Protein AF-A0A2E2VSB9-F1 (afdb_monomer_lite)

Secondary structure (DSSP, 8-state):
--EEEEEEEEESSSS-TT--EEEEEEEEEETTTHHHHHHHHHHHHHHTT--S---GGG--GGGHHHHHHHHHHHHH-TT-EEEEEEEEGGG--HHHHSTT-HHHHHHHHHHHHHHTT--TT-EEEEE------S-TTTT--

pLDDT: mean 89.34, std 11.16, range [47.53, 98.06]

Sequence (141 aa):
MTIYNVYCDESRHTSDPSQPYIVIGALQCPREEKHRIVGRLHGLMTKYGIKTEFGWKKLSPNKADFYRSLIQLFSEENSLSFRCIVVDRRQLDHQQWNDGDKELGFYKLYYQLLVHWLQPGDTYHVYLDWQQNACSTRFEE

Foldseek 3Di:
DFEKEKEKDKDPLPDDPVDQKIKIKIKMFGPVCVVVLVVVLVVLCVVLVNPDDDDPVNDDPSCVVSVVVVVVSQVPPPRMDMDMDMDGNVPDDCVVPPVVDPVSVVVVRVCVRPVVPDDPPYHYRYHYDDDDDPDPCPPPD

Radius of gyration: 17.97 Å; chains: 1; bounding box: 36×37×47 Å

Structure (mmCIF, N/CA/C/O backbone):
data_AF-A0A2E2VSB9-F1
#
_entry.id   AF-A0A2E2VSB9-F1
#
loop_
_atom_site.group_PDB
_atom_site.id
_atom_site.type_symbol
_atom_site.label_atom_id
_atom_site.label_alt_id
_atom_site.label_comp_id
_atom_site.label_asym_id
_atom_site.label_entity_id
_atom_site.label_seq_id
_atom_site.pdbx_PDB_ins_code
_atom_site.Cartn_x
_atom_site.Cartn_y
_atom_site.Cartn_z
_atom_site.occupancy
_atom_site.B_iso_or_equiv
_atom_site.auth_seq_id
_atom_site.auth_comp_id
_atom_site.auth_asym_id
_atom_site.auth_atom_id
_atom_site.pdbx_PDB_model_num
ATOM 1 N N . MET A 1 1 ? -10.318 -20.159 -3.118 1.00 86.25 1 MET A N 1
ATOM 2 C CA . MET A 1 1 ? -10.372 -18.967 -3.977 1.00 86.25 1 MET A CA 1
ATOM 3 C C . MET A 1 1 ? -10.817 -17.821 -3.106 1.00 86.25 1 MET A C 1
ATOM 5 O O . MET A 1 1 ? -11.970 -17.793 -2.689 1.00 86.25 1 MET A O 1
ATOM 9 N N . THR A 1 2 ? -9.888 -16.938 -2.785 1.00 94.31 2 THR A N 1
ATOM 10 C CA . THR A 1 2 ? -10.153 -15.741 -1.995 1.00 94.31 2 THR A CA 1
ATOM 11 C C . THR A 1 2 ? -10.171 -14.541 -2.933 1.00 94.31 2 THR A C 1
ATOM 13 O O . THR A 1 2 ? -9.427 -14.485 -3.914 1.00 94.31 2 THR A O 1
ATOM 16 N N . ILE A 1 3 ? -11.047 -13.578 -2.657 1.00 97.94 3 ILE A N 1
ATOM 17 C CA . ILE A 1 3 ? -11.064 -12.302 -3.373 1.00 97.94 3 ILE A CA 1
ATOM 18 C C . ILE A 1 3 ? -10.386 -11.275 -2.479 1.00 97.94 3 ILE A C 1
ATOM 20 O O . ILE A 1 3 ? -10.798 -11.099 -1.334 1.00 97.94 3 ILE A O 1
ATOM 24 N N . TYR A 1 4 ? -9.381 -10.580 -2.993 1.00 97.94 4 TYR A N 1
ATOM 25 C CA . TYR A 1 4 ? -8.640 -9.551 -2.276 1.00 97.94 4 TYR A CA 1
ATOM 26 C C . TYR A 1 4 ? -8.907 -8.170 -2.863 1.00 97.94 4 TYR A C 1
ATOM 28 O O . TYR A 1 4 ? -8.999 -8.008 -4.078 1.00 97.94 4 TYR A O 1
ATOM 36 N N . ASN A 1 5 ? -8.976 -7.163 -1.996 1.00 98.00 5 ASN A N 1
ATOM 37 C CA . ASN A 1 5 ? -8.799 -5.772 -2.397 1.00 98.00 5 ASN A CA 1
ATOM 38 C C . ASN A 1 5 ? -7.338 -5.392 -2.160 1.00 98.00 5 ASN A C 1
ATOM 40 O O . ASN A 1 5 ? -6.812 -5.677 -1.083 1.00 98.00 5 ASN A O 1
ATOM 44 N N . VAL A 1 6 ? -6.716 -4.729 -3.130 1.00 97.19 6 VAL A N 1
ATOM 45 C CA . VAL A 1 6 ? -5.352 -4.199 -3.044 1.00 97.19 6 VAL A CA 1
ATOM 46 C C . VAL A 1 6 ? -5.415 -2.707 -3.339 1.00 97.19 6 VAL A C 1
ATOM 48 O O . VAL A 1 6 ? -5.790 -2.320 -4.439 1.00 97.19 6 VAL A O 1
ATOM 51 N N . TYR A 1 7 ? -5.091 -1.875 -2.358 1.00 96.25 7 TYR A N 1
ATOM 52 C CA . TYR A 1 7 ? -5.093 -0.418 -2.474 1.00 96.25 7 TYR A CA 1
ATOM 53 C C . TYR A 1 7 ? -3.656 0.067 -2.576 1.00 96.25 7 TYR A C 1
ATOM 55 O O . TYR A 1 7 ? -2.876 -0.188 -1.659 1.00 96.25 7 TYR A O 1
ATOM 63 N N . CYS A 1 8 ? -3.311 0.741 -3.665 1.00 94.94 8 CYS A N 1
ATOM 64 C CA . CYS A 1 8 ? -1.961 1.210 -3.935 1.00 94.94 8 CYS A CA 1
ATOM 65 C C . CYS A 1 8 ? -1.886 2.736 -3.893 1.00 94.94 8 CYS A C 1
ATOM 67 O O . CYS A 1 8 ? -2.848 3.416 -4.243 1.00 94.94 8 CYS A O 1
ATOM 69 N N . ASP A 1 9 ? -0.739 3.250 -3.466 1.00 92.75 9 ASP A N 1
ATOM 70 C CA . ASP A 1 9 ? -0.437 4.681 -3.420 1.00 92.75 9 ASP A CA 1
ATOM 71 C C . ASP A 1 9 ? 1.085 4.872 -3.530 1.00 92.75 9 ASP A C 1
ATOM 73 O O . ASP A 1 9 ? 1.870 3.994 -3.139 1.00 92.75 9 ASP A O 1
ATOM 77 N N . GLU A 1 10 ? 1.530 6.013 -4.050 1.00 90.50 10 GLU A N 1
ATOM 78 C CA . GLU A 1 10 ? 2.945 6.315 -4.228 1.00 90.50 10 GLU A CA 1
ATOM 79 C C . GLU A 1 10 ? 3.342 7.660 -3.638 1.00 90.50 10 GLU A C 1
ATOM 81 O O . GLU A 1 10 ? 2.753 8.715 -3.859 1.00 90.50 10 GLU A O 1
ATOM 86 N N . SER A 1 11 ? 4.479 7.650 -2.956 1.00 86.69 11 SER A N 1
ATOM 87 C CA . SER A 1 11 ? 5.110 8.863 -2.472 1.00 86.69 11 SER A CA 1
ATOM 88 C C . SER A 1 11 ? 6.230 9.296 -3.409 1.00 86.69 11 SER A C 1
ATOM 90 O O . SER A 1 11 ? 7.115 8.510 -3.754 1.00 86.69 11 SER A O 1
ATOM 92 N N . ARG A 1 12 ? 6.236 10.594 -3.742 1.00 75.88 12 ARG A N 1
ATOM 93 C CA . ARG A 1 12 ? 7.346 11.298 -4.421 1.00 75.88 12 ARG A CA 1
ATOM 94 C C . ARG A 1 12 ? 7.662 10.791 -5.834 1.00 75.88 12 ARG A C 1
ATOM 96 O O . ARG A 1 12 ? 8.758 11.030 -6.343 1.00 75.88 12 ARG A O 1
ATOM 103 N N . HIS A 1 13 ? 6.705 10.149 -6.503 1.00 65.19 13 HIS A N 1
ATOM 104 C CA . HIS A 1 13 ? 6.903 9.663 -7.868 1.00 65.19 13 HIS A CA 1
ATOM 105 C C . HIS A 1 13 ? 6.998 10.818 -8.892 1.00 65.19 13 HIS A C 1
ATOM 107 O O . HIS A 1 13 ? 7.821 10.746 -9.804 1.00 65.19 13 HIS A O 1
ATOM 113 N N . THR A 1 14 ? 6.276 11.928 -8.679 1.00 60.19 14 THR A N 1
ATOM 114 C CA . THR A 1 14 ? 6.214 13.103 -9.582 1.00 60.19 14 THR A CA 1
ATOM 115 C C . THR A 1 14 ? 6.994 14.337 -9.123 1.00 60.19 14 THR A C 1
ATOM 117 O O . THR A 1 14 ? 7.193 15.259 -9.912 1.00 60.19 14 THR A O 1
ATOM 120 N N . SER A 1 15 ? 7.450 14.387 -7.871 1.00 57.72 15 SER A N 1
ATOM 121 C CA . SER A 1 15 ? 7.813 15.660 -7.236 1.00 57.72 15 SER A CA 1
ATOM 122 C C . SER A 1 15 ? 9.293 15.723 -6.878 1.00 57.72 15 SER A C 1
ATOM 124 O O . SER A 1 15 ? 9.785 14.892 -6.119 1.00 57.72 15 SER A O 1
ATOM 126 N N . ASP A 1 16 ? 9.954 16.754 -7.402 1.00 66.94 16 ASP A N 1
ATOM 127 C CA . ASP A 1 16 ? 11.303 17.214 -7.061 1.00 66.94 16 ASP A CA 1
ATOM 128 C C . ASP A 1 16 ? 12.462 16.231 -7.379 1.00 66.94 16 ASP A C 1
ATOM 130 O O . ASP A 1 16 ? 12.670 15.241 -6.670 1.00 66.94 16 ASP A O 1
ATOM 134 N N . PRO A 1 17 ? 13.282 16.520 -8.413 1.00 67.69 17 PRO A N 1
ATOM 135 C CA . PRO A 1 17 ? 14.501 15.767 -8.719 1.00 67.69 17 PRO A CA 1
ATOM 136 C C . PRO A 1 17 ? 15.520 15.713 -7.570 1.00 67.69 17 PRO A C 1
ATOM 138 O O . PRO A 1 17 ? 16.367 14.821 -7.562 1.00 67.69 17 PRO A O 1
ATOM 141 N N . SER A 1 18 ? 15.448 16.632 -6.599 1.00 75.50 18 SER A N 1
ATOM 142 C CA . SER A 1 18 ? 16.319 16.638 -5.418 1.00 75.50 18 SER A CA 1
ATOM 143 C C . SER A 1 18 ? 16.030 15.486 -4.449 1.00 75.50 18 SER A C 1
ATOM 145 O O . SER A 1 18 ? 16.878 15.151 -3.622 1.00 75.50 18 SER A O 1
ATOM 147 N N . GLN A 1 19 ? 14.854 14.855 -4.551 1.00 82.00 19 GLN A N 1
ATOM 148 C CA . GLN A 1 19 ? 14.443 13.732 -3.712 1.00 82.00 19 GLN A CA 1
ATOM 149 C C . GLN A 1 19 ? 14.751 12.407 -4.425 1.00 82.00 19 GLN A C 1
ATOM 151 O O . GLN A 1 19 ? 14.058 12.059 -5.386 1.00 82.00 19 GLN A O 1
ATOM 156 N N . PRO A 1 20 ? 15.758 11.632 -3.977 1.00 87.50 20 PRO A N 1
ATOM 157 C CA . PRO A 1 20 ? 16.243 10.472 -4.721 1.00 87.50 20 PRO A CA 1
ATOM 158 C C . PRO A 1 20 ? 15.439 9.191 -4.478 1.00 87.50 20 PRO A C 1
ATOM 160 O O . PRO A 1 20 ? 15.685 8.205 -5.162 1.00 87.50 20 PRO A O 1
ATOM 163 N N . TYR A 1 21 ? 14.495 9.175 -3.533 1.00 91.12 21 TYR A N 1
ATOM 164 C CA . TYR A 1 21 ? 13.742 7.968 -3.188 1.00 91.12 21 TYR A CA 1
ATOM 165 C C . TYR A 1 21 ? 12.262 8.093 -3.540 1.00 91.12 21 TYR A C 1
ATOM 167 O O . TYR A 1 21 ? 11.592 9.036 -3.112 1.00 91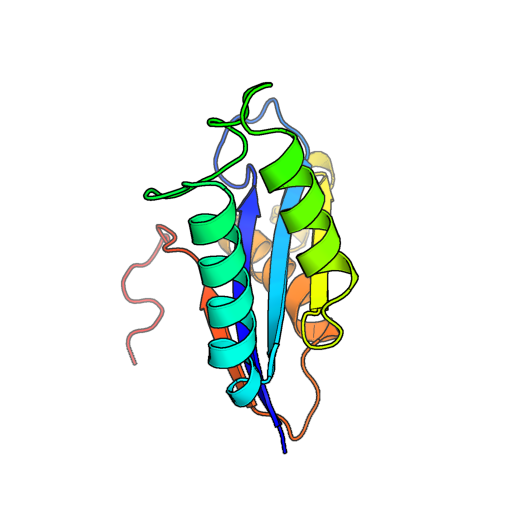.12 21 TYR A O 1
ATOM 175 N N . ILE A 1 22 ? 11.767 7.102 -4.278 1.00 90.62 22 ILE A N 1
ATOM 176 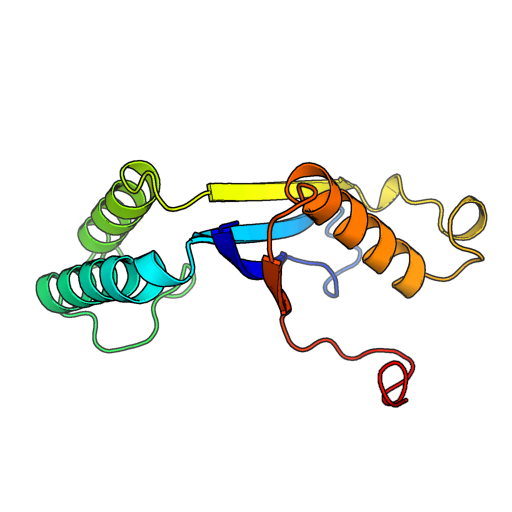C CA . ILE A 1 22 ? 10.349 6.866 -4.554 1.00 90.62 22 ILE A CA 1
ATOM 177 C C . ILE A 1 22 ? 9.889 5.722 -3.653 1.00 90.62 22 ILE A C 1
ATOM 179 O O . ILE A 1 22 ? 10.621 4.750 -3.462 1.00 90.62 22 ILE A O 1
ATOM 183 N N . VAL A 1 23 ? 8.678 5.825 -3.112 1.00 93.06 23 VAL A N 1
ATOM 184 C CA . VAL A 1 23 ? 8.040 4.723 -2.385 1.00 93.06 23 VAL A CA 1
ATOM 185 C C . VAL A 1 23 ? 6.746 4.370 -3.092 1.00 93.06 23 VAL A C 1
ATOM 187 O O . VAL A 1 23 ? 5.917 5.252 -3.285 1.00 93.06 23 VAL A O 1
ATOM 190 N N . ILE A 1 24 ? 6.571 3.101 -3.450 1.00 94.12 24 ILE A N 1
ATOM 191 C CA . ILE A 1 24 ? 5.299 2.573 -3.960 1.00 94.12 24 ILE A CA 1
ATOM 192 C C . ILE A 1 24 ? 4.807 1.575 -2.922 1.00 94.12 24 ILE A C 1
ATOM 194 O O . ILE A 1 24 ? 5.516 0.617 -2.595 1.00 94.12 24 ILE A O 1
ATOM 198 N N . GLY A 1 25 ? 3.644 1.849 -2.344 1.00 95.50 25 GLY A N 1
ATOM 199 C CA . GLY A 1 25 ? 3.048 1.058 -1.279 1.00 95.50 25 GLY A CA 1
ATOM 200 C C . GLY A 1 25 ? 1.735 0.436 -1.718 1.00 95.50 25 GLY A C 1
ATOM 201 O O . GLY A 1 25 ? 1.017 0.992 -2.541 1.00 95.50 25 GLY A O 1
ATOM 202 N N . ALA A 1 26 ? 1.415 -0.713 -1.137 1.00 96.50 26 ALA A N 1
ATOM 203 C CA . ALA A 1 26 ? 0.116 -1.335 -1.271 1.00 96.50 26 ALA A CA 1
ATOM 204 C C . ALA A 1 26 ? -0.365 -1.885 0.074 1.00 96.50 26 ALA A C 1
ATOM 206 O O . ALA A 1 26 ? 0.423 -2.317 0.922 1.00 96.50 26 ALA A O 1
ATOM 207 N N . LEU A 1 27 ? -1.682 -1.866 0.252 1.00 96.81 27 LEU A N 1
ATOM 208 C CA . LEU A 1 27 ? -2.405 -2.442 1.375 1.00 96.81 27 LEU A CA 1
ATOM 209 C C . LEU A 1 27 ? -3.406 -3.465 0.840 1.00 96.81 27 LEU A C 1
ATOM 211 O O . LEU A 1 27 ? -4.253 -3.128 0.017 1.00 96.81 27 LEU A O 1
ATOM 215 N N . GLN A 1 28 ? -3.334 -4.700 1.320 1.00 96.88 28 GLN A N 1
ATOM 216 C CA . GLN A 1 28 ? -4.206 -5.791 0.905 1.00 96.88 28 GLN A CA 1
ATOM 217 C C . GLN A 1 28 ? -5.079 -6.271 2.065 1.00 96.88 28 GLN A C 1
ATOM 219 O O . GLN A 1 28 ? -4.610 -6.380 3.198 1.00 96.88 28 GLN A O 1
ATOM 224 N N . CYS A 1 29 ? -6.334 -6.612 1.769 1.00 97.69 29 CYS A N 1
ATOM 225 C CA . CYS A 1 29 ? -7.191 -7.398 2.659 1.00 97.69 29 CYS A CA 1
ATOM 226 C C . CYS A 1 29 ? -8.140 -8.316 1.879 1.00 97.69 29 CYS A C 1
ATOM 228 O O . CYS A 1 29 ? -8.485 -8.001 0.731 1.00 97.69 29 CYS A O 1
ATOM 230 N N . PRO A 1 30 ? -8.605 -9.432 2.475 1.00 97.81 30 PRO A N 1
ATOM 231 C CA . PRO A 1 30 ? -9.743 -10.165 1.939 1.00 97.81 30 PRO A CA 1
ATOM 232 C C . PRO A 1 30 ? -10.937 -9.224 1.755 1.00 97.81 30 PRO A C 1
ATOM 234 O O . PRO A 1 30 ? -11.234 -8.374 2.598 1.00 97.81 30 PRO A O 1
ATOM 237 N N . ARG A 1 31 ? -11.633 -9.359 0.630 1.00 97.62 31 ARG A N 1
ATOM 238 C CA . ARG A 1 31 ? -12.707 -8.448 0.229 1.00 97.62 31 ARG A CA 1
ATOM 239 C C . ARG A 1 31 ? -13.868 -8.449 1.221 1.00 97.62 31 ARG A C 1
ATOM 241 O O . ARG A 1 31 ? -14.454 -7.394 1.453 1.00 97.62 31 ARG A O 1
ATOM 248 N N . GLU A 1 32 ? -14.158 -9.600 1.816 1.00 97.69 32 GLU A N 1
ATOM 249 C CA . GLU A 1 32 ? -15.173 -9.770 2.862 1.00 97.69 32 GLU A CA 1
ATOM 250 C C . GLU A 1 32 ? -14.808 -9.050 4.173 1.00 97.69 32 GLU A C 1
ATOM 252 O O . GLU A 1 32 ? -15.668 -8.438 4.806 1.00 97.69 32 GLU A O 1
ATOM 257 N N . GLU A 1 33 ? -13.519 -8.992 4.516 1.00 98.06 33 GLU A N 1
ATOM 258 C CA . GLU A 1 33 ? -13.027 -8.372 5.751 1.00 98.06 33 GLU A CA 1
ATOM 259 C C . GLU A 1 33 ? -13.035 -6.838 5.699 1.00 98.06 33 GLU A C 1
ATOM 261 O O . GLU A 1 33 ? -13.031 -6.173 6.740 1.00 98.06 33 GLU A O 1
ATOM 266 N N . LYS A 1 34 ? -13.105 -6.247 4.497 1.00 97.31 34 LYS A N 1
ATOM 267 C CA . LYS A 1 34 ? -13.091 -4.788 4.290 1.00 97.31 34 LYS A CA 1
ATOM 268 C C . LYS A 1 34 ? -14.080 -4.068 5.207 1.00 97.31 34 LYS A C 1
ATOM 270 O O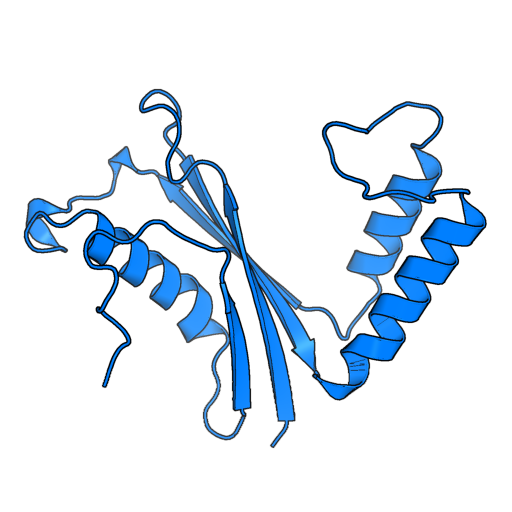 . LYS A 1 34 ? -13.712 -3.098 5.866 1.00 97.31 34 LYS A O 1
ATOM 275 N N . HIS A 1 35 ? -15.336 -4.516 5.240 1.00 97.69 35 HIS A N 1
ATOM 276 C CA . HIS A 1 35 ? -16.380 -3.838 6.009 1.00 97.69 35 HIS A CA 1
ATOM 277 C C . HIS A 1 35 ? -16.113 -3.896 7.516 1.00 97.69 35 HIS A C 1
ATOM 279 O O . HIS A 1 35 ? -16.312 -2.892 8.201 1.00 97.69 35 HIS A O 1
ATOM 285 N N . ARG A 1 36 ? -15.595 -5.023 8.025 1.00 98.00 36 ARG A N 1
ATOM 286 C CA . ARG A 1 36 ? -15.217 -5.169 9.437 1.00 98.00 36 ARG A CA 1
ATOM 287 C C . ARG A 1 36 ? -14.066 -4.232 9.796 1.00 98.00 36 ARG A C 1
ATOM 289 O O . ARG A 1 36 ? -14.159 -3.505 10.783 1.00 98.00 36 ARG A O 1
ATOM 296 N N . ILE A 1 37 ? -13.012 -4.211 8.982 1.00 97.62 37 ILE A N 1
ATOM 297 C CA . ILE A 1 37 ? -11.822 -3.377 9.204 1.00 97.62 37 ILE A CA 1
ATOM 298 C C . ILE A 1 37 ? -12.197 -1.889 9.189 1.00 97.62 37 ILE A C 1
ATOM 300 O O . ILE A 1 37 ? -11.873 -1.154 10.123 1.00 97.62 37 ILE A O 1
ATOM 304 N N . VAL A 1 38 ? -12.943 -1.449 8.169 1.00 96.31 38 VAL A N 1
ATOM 305 C CA . VAL A 1 38 ? -13.420 -0.060 8.061 1.00 96.31 38 VAL A CA 1
ATOM 306 C C . VAL A 1 38 ? -14.353 0.292 9.223 1.00 96.31 38 VAL A C 1
ATOM 308 O O . VAL A 1 38 ? -14.257 1.385 9.773 1.00 96.31 38 VAL A O 1
ATOM 311 N N . GLY A 1 39 ? -15.201 -0.641 9.664 1.00 97.25 39 GLY A N 1
ATOM 312 C CA . GLY A 1 39 ? -16.030 -0.471 10.857 1.00 97.25 39 GLY A CA 1
ATOM 313 C C . GLY A 1 39 ? -15.208 -0.235 12.127 1.00 97.25 39 GLY A C 1
ATOM 314 O O . GLY A 1 39 ? -15.504 0.692 12.882 1.00 97.25 39 GLY A O 1
ATOM 315 N N . ARG A 1 40 ? -14.130 -1.006 12.343 1.00 97.25 40 ARG A N 1
ATOM 316 C CA . ARG A 1 40 ? -13.196 -0.791 13.467 1.00 97.25 40 ARG A CA 1
ATOM 317 C C . ARG A 1 40 ? -12.520 0.578 13.383 1.00 97.25 40 ARG A C 1
ATOM 319 O O . ARG A 1 40 ? -12.438 1.272 14.396 1.00 97.25 40 ARG A O 1
ATOM 326 N N . LEU A 1 41 ? -12.081 0.982 12.190 1.00 96.62 41 LEU A N 1
ATOM 327 C CA . LEU A 1 41 ? -11.489 2.300 11.956 1.00 96.62 41 LEU A CA 1
ATOM 328 C C . LEU A 1 41 ? -12.484 3.430 12.259 1.00 96.62 41 LEU A C 1
ATOM 330 O O . LEU A 1 41 ? -12.137 4.375 12.962 1.00 96.62 41 LEU A O 1
ATOM 334 N N . HIS A 1 42 ? -13.728 3.327 11.791 1.00 96.25 42 HIS A N 1
ATOM 335 C CA . HIS A 1 42 ? -14.763 4.317 12.089 1.00 96.25 42 HIS A CA 1
ATOM 336 C C . HIS A 1 42 ? -15.094 4.369 13.582 1.00 96.25 42 HIS A C 1
ATOM 338 O O . HIS A 1 42 ? -15.186 5.459 14.137 1.00 96.25 42 HIS A O 1
ATOM 344 N N . GLY A 1 43 ? -15.191 3.221 14.260 1.00 97.25 43 GLY A N 1
ATOM 345 C CA . GLY A 1 43 ? -15.369 3.178 15.713 1.00 97.25 43 GLY A CA 1
ATOM 346 C C . GLY A 1 43 ? -14.227 3.877 16.455 1.00 97.25 43 GLY A C 1
ATOM 347 O O . GLY A 1 43 ? -14.464 4.637 17.396 1.00 97.25 43 GLY A O 1
ATOM 348 N N . LEU A 1 44 ? -12.991 3.695 15.981 1.00 96.75 44 LEU A N 1
ATOM 349 C CA . LEU A 1 44 ? -11.828 4.407 16.496 1.00 96.75 44 LEU A CA 1
ATOM 350 C C . LEU A 1 44 ? -11.936 5.920 16.251 1.00 96.75 44 LEU A C 1
ATOM 352 O O . LEU A 1 44 ? -11.744 6.708 17.174 1.00 96.75 44 LEU A O 1
ATOM 356 N N . MET A 1 45 ? -12.291 6.338 15.037 1.00 96.00 45 MET A N 1
ATOM 357 C CA . MET A 1 45 ? -12.511 7.749 14.716 1.00 96.00 45 MET A CA 1
ATOM 358 C C . MET A 1 45 ? -13.586 8.370 15.617 1.00 96.00 45 MET A C 1
ATOM 360 O O . MET A 1 45 ? -13.356 9.435 16.187 1.00 96.00 45 MET A O 1
ATOM 364 N N . THR A 1 46 ? -14.716 7.688 15.827 1.00 96.88 46 THR A N 1
ATOM 365 C CA . THR A 1 46 ? -15.788 8.136 16.728 1.00 96.88 46 THR A CA 1
ATOM 366 C C . THR A 1 46 ? -15.299 8.272 18.169 1.00 96.88 46 THR A C 1
ATOM 368 O O . THR A 1 46 ? -15.538 9.313 18.781 1.00 96.88 46 THR A O 1
ATOM 371 N N . LYS A 1 47 ? -14.564 7.280 18.694 1.00 96.88 47 LYS A N 1
ATOM 372 C CA . LYS A 1 47 ? -14.005 7.300 20.059 1.00 96.88 47 LYS A CA 1
ATOM 373 C C . LYS A 1 47 ? -13.139 8.536 20.318 1.00 96.88 47 LYS A C 1
ATOM 375 O O . LYS A 1 47 ? -13.186 9.093 21.410 1.00 96.88 47 LYS A O 1
ATOM 380 N N . TYR A 1 48 ? -12.370 8.966 19.320 1.00 95.62 48 TYR A N 1
ATOM 381 C CA . TYR A 1 48 ? -11.469 10.117 19.419 1.00 95.62 48 TYR A CA 1
ATOM 382 C C . TYR A 1 48 ? -12.047 11.411 18.816 1.00 95.62 48 TYR A C 1
ATOM 384 O O . TYR A 1 48 ? -11.326 12.396 18.662 1.00 95.62 48 TYR A O 1
ATOM 392 N N . GLY A 1 49 ? -13.335 11.434 18.458 1.00 94.88 49 GLY A N 1
ATOM 393 C CA . GLY A 1 49 ? -13.998 12.622 17.912 1.00 94.88 49 GLY A CA 1
ATOM 394 C C . GLY A 1 49 ? -13.485 13.071 16.535 1.00 94.88 49 GLY A C 1
ATOM 395 O O . GLY A 1 49 ? -13.652 14.235 16.165 1.00 94.88 49 GLY A O 1
ATOM 396 N N . ILE A 1 50 ? -12.866 12.177 15.762 1.00 94.25 50 ILE A N 1
ATOM 397 C CA . ILE A 1 50 ? -12.393 12.450 14.403 1.00 94.25 50 ILE A CA 1
ATOM 398 C C . ILE A 1 50 ? -13.579 12.350 13.437 1.00 94.25 50 ILE A C 1
ATOM 400 O O . ILE A 1 50 ? -14.112 11.271 13.200 1.00 94.25 50 ILE A O 1
ATOM 404 N N . LYS A 1 51 ? -14.003 13.489 12.879 1.00 89.44 51 LYS A N 1
ATOM 405 C CA . LYS A 1 51 ? -15.158 13.583 11.959 1.00 89.44 51 LYS A CA 1
ATOM 406 C C . LYS A 1 51 ? -14.778 13.816 10.499 1.00 89.44 51 LYS A C 1
ATOM 408 O O . LYS A 1 51 ? -15.639 13.807 9.629 1.00 89.44 51 LYS A O 1
ATOM 413 N N . THR A 1 52 ? -13.507 14.089 10.243 1.00 87.94 52 THR A N 1
ATOM 414 C CA . THR A 1 52 ? -12.988 14.426 8.919 1.00 87.94 52 THR A CA 1
ATOM 415 C C . THR A 1 52 ? -11.862 13.480 8.546 1.00 87.94 52 THR A C 1
ATOM 417 O O . THR A 1 52 ? -11.342 12.741 9.383 1.00 87.94 52 THR A O 1
ATOM 420 N N . GLU A 1 53 ? -11.475 13.526 7.277 1.00 87.88 53 GLU A N 1
ATOM 421 C CA . GLU A 1 53 ? -10.275 12.862 6.791 1.00 87.88 53 GLU A CA 1
ATOM 422 C C . GLU A 1 53 ? -9.062 13.223 7.674 1.00 87.88 53 GLU A C 1
ATOM 424 O O . GLU A 1 53 ? -8.807 14.398 7.979 1.00 87.88 53 GLU A O 1
ATOM 429 N N . PHE A 1 54 ? -8.316 12.201 8.084 1.00 90.19 54 PHE A N 1
ATOM 430 C CA . PHE A 1 54 ? -7.089 12.309 8.866 1.00 90.19 54 PHE A CA 1
ATOM 431 C C . PHE A 1 54 ? -5.868 12.021 7.985 1.00 90.19 54 PHE A C 1
ATOM 433 O O . PHE A 1 54 ? -5.980 11.470 6.899 1.00 90.19 54 PHE A O 1
ATOM 440 N N . GLY A 1 55 ? -4.686 12.416 8.448 1.00 86.75 55 GLY A N 1
ATOM 441 C CA . GLY A 1 55 ? -3.441 12.225 7.711 1.00 86.75 55 GLY A CA 1
ATOM 442 C C . GLY A 1 55 ? -2.287 12.948 8.390 1.00 86.75 55 GLY A C 1
ATOM 443 O O . GLY A 1 55 ? -2.502 13.830 9.221 1.00 86.75 55 GLY A O 1
ATOM 444 N N . TRP A 1 56 ? -1.053 12.613 8.020 1.00 84.75 56 TRP A N 1
ATOM 445 C CA . TRP A 1 56 ? 0.151 13.070 8.727 1.00 84.75 56 TRP A CA 1
ATOM 446 C C . TRP A 1 56 ? 0.304 14.598 8.794 1.00 84.75 56 TRP A C 1
ATOM 448 O O . TRP A 1 56 ? 0.792 15.120 9.791 1.00 84.75 56 TRP A O 1
ATOM 458 N N . LYS A 1 57 ? -0.202 15.339 7.797 1.00 83.81 57 LYS A N 1
ATOM 459 C CA . LYS A 1 57 ? -0.237 16.818 7.815 1.00 83.81 57 LYS A CA 1
ATOM 460 C C . LYS A 1 57 ? -1.157 17.398 8.901 1.00 83.81 57 LYS A C 1
ATOM 462 O O . LYS A 1 57 ? -0.990 18.542 9.299 1.00 83.81 57 LYS A O 1
ATOM 467 N N . LYS A 1 58 ? -2.141 16.621 9.365 1.00 80.62 58 LYS A N 1
ATOM 468 C CA . LYS A 1 58 ? -3.130 16.985 10.396 1.00 80.62 58 LYS A CA 1
ATOM 469 C C . LYS A 1 58 ? -2.745 16.427 11.777 1.00 80.62 58 LYS A C 1
ATOM 471 O O . LYS A 1 58 ? -3.602 16.360 12.666 1.00 80.62 58 LYS A O 1
ATOM 476 N N . LEU A 1 59 ? -1.502 15.965 11.943 1.00 85.00 59 LEU A N 1
ATOM 477 C CA . LEU A 1 59 ? -0.969 15.471 13.208 1.00 85.00 59 LEU A CA 1
ATOM 478 C C . LEU A 1 59 ? -0.811 16.636 14.194 1.00 85.00 59 LEU A C 1
ATOM 480 O O . LEU A 1 59 ? -0.243 17.673 13.865 1.00 85.00 59 LEU A O 1
ATOM 484 N N . SER A 1 60 ? -1.318 16.463 15.411 1.00 86.75 60 SER A N 1
ATOM 485 C CA . SER A 1 60 ? -1.159 17.422 16.503 1.00 86.75 60 SER A CA 1
ATOM 486 C C . SER A 1 60 ? -1.084 16.684 17.842 1.00 86.75 60 SER A C 1
ATOM 488 O O . SER A 1 60 ? -1.580 15.554 17.929 1.00 86.75 60 SER A O 1
ATOM 490 N N . PRO A 1 61 ? -0.512 17.295 18.900 1.00 89.75 61 PRO A N 1
ATOM 491 C CA . PRO A 1 61 ? -0.417 16.662 20.218 1.00 89.75 61 PRO A CA 1
ATOM 492 C C . PRO A 1 61 ? -1.770 16.162 20.741 1.00 89.75 61 PRO A C 1
ATOM 494 O O . PRO A 1 61 ? -1.870 15.038 21.221 1.00 89.75 61 PRO A O 1
ATOM 497 N N . ASN A 1 62 ? -2.838 16.934 20.521 1.00 89.81 62 ASN A N 1
ATOM 498 C CA . ASN A 1 62 ? -4.199 16.594 20.957 1.00 89.81 62 ASN A CA 1
ATOM 499 C C . ASN A 1 62 ? -4.806 15.379 20.231 1.00 89.81 62 ASN A C 1
ATOM 501 O O . ASN A 1 62 ? -5.877 14.916 20.607 1.00 89.81 62 ASN A O 1
ATOM 505 N N . LYS A 1 63 ? -4.157 14.872 19.176 1.00 90.69 63 LYS A N 1
ATOM 506 C CA . LYS A 1 63 ? -4.571 13.670 18.438 1.00 90.69 63 LYS A CA 1
ATOM 507 C C . LYS A 1 63 ? -3.596 12.507 18.615 1.00 90.69 63 LYS A C 1
ATOM 509 O O . LYS A 1 63 ? -3.781 11.478 17.971 1.00 90.69 63 LYS A O 1
ATOM 514 N N . ALA A 1 64 ? -2.564 12.645 19.450 1.00 92.44 64 ALA A N 1
ATOM 515 C CA . ALA A 1 64 ? -1.514 11.638 19.586 1.00 92.44 64 ALA A CA 1
ATOM 516 C C . ALA A 1 64 ? -2.083 10.250 19.920 1.00 92.44 64 ALA A C 1
ATOM 518 O O . ALA A 1 64 ? -1.708 9.268 19.281 1.00 92.44 64 ALA A O 1
ATOM 519 N N . ASP A 1 65 ? -3.043 10.178 20.842 1.00 95.06 65 ASP A N 1
ATOM 520 C CA . ASP A 1 65 ? -3.653 8.911 21.251 1.00 95.06 65 ASP A CA 1
ATOM 521 C C . ASP A 1 65 ? -4.453 8.251 20.124 1.00 95.06 65 ASP A C 1
ATOM 523 O O . ASP A 1 65 ? -4.374 7.037 19.952 1.00 95.06 65 ASP A O 1
ATOM 527 N N . PHE A 1 66 ? -5.144 9.039 19.292 1.00 95.62 66 PHE A N 1
ATOM 528 C CA . PHE A 1 66 ? -5.817 8.523 18.099 1.00 95.62 66 PHE A CA 1
ATOM 529 C C . PHE A 1 66 ? -4.820 7.859 17.144 1.00 95.62 66 PHE A C 1
ATOM 531 O O . PHE A 1 66 ? -5.043 6.728 16.721 1.00 95.62 66 PHE A O 1
ATOM 538 N N . TYR A 1 67 ? -3.701 8.524 16.834 1.00 95.38 67 TYR A N 1
ATOM 539 C CA . TYR A 1 67 ? -2.692 7.963 15.929 1.00 95.38 67 TYR A CA 1
ATOM 540 C C . TYR A 1 67 ? -1.989 6.739 16.524 1.00 95.38 67 TYR A C 1
ATOM 542 O O . TYR A 1 67 ? -1.730 5.784 15.796 1.00 95.38 67 TYR A O 1
ATOM 550 N N . ARG A 1 68 ? -1.730 6.715 17.839 1.00 95.44 68 ARG A N 1
ATOM 551 C CA . ARG A 1 68 ? -1.201 5.520 18.519 1.00 95.44 68 ARG A CA 1
ATOM 552 C C . ARG A 1 68 ? -2.163 4.342 18.389 1.00 95.44 68 ARG A C 1
ATOM 554 O O . ARG A 1 68 ? -1.744 3.265 17.979 1.00 95.44 68 ARG A O 1
ATOM 561 N N . SER A 1 69 ? -3.449 4.555 18.667 1.00 96.88 69 SER A N 1
ATOM 562 C CA . SER A 1 69 ? -4.463 3.510 18.514 1.00 96.88 69 SER A CA 1
ATOM 563 C C . SER A 1 69 ? -4.701 3.109 17.057 1.00 96.88 69 SER A C 1
ATOM 565 O O . SER A 1 69 ? -5.026 1.956 16.800 1.00 96.88 69 SER A O 1
ATOM 567 N N . LEU A 1 70 ? -4.517 4.019 16.097 1.00 96.50 70 LEU A N 1
ATOM 568 C CA . LEU A 1 70 ? -4.588 3.706 14.670 1.00 96.50 70 LEU A CA 1
ATOM 569 C C . LEU A 1 70 ? -3.441 2.779 14.248 1.00 96.50 70 LEU A C 1
ATOM 571 O O . LEU A 1 70 ? -3.683 1.779 13.580 1.00 96.50 70 LEU A O 1
ATOM 575 N N . ILE A 1 71 ? -2.211 3.089 14.669 1.00 95.75 71 ILE A N 1
ATOM 576 C CA . ILE A 1 71 ? -1.033 2.243 14.422 1.00 95.75 71 ILE A CA 1
ATOM 577 C C . ILE A 1 71 ? -1.217 0.875 15.083 1.00 95.75 71 ILE A C 1
ATOM 579 O O . ILE A 1 71 ? -0.930 -0.145 14.463 1.00 95.75 71 ILE A O 1
ATOM 583 N N . GLN A 1 72 ? -1.741 0.846 16.310 1.00 97.38 72 GLN A N 1
ATOM 584 C CA . GLN A 1 72 ? -2.052 -0.399 17.006 1.00 97.38 72 GLN A CA 1
ATOM 585 C C . GLN A 1 72 ? -3.102 -1.224 16.246 1.00 97.38 72 GLN A C 1
ATOM 587 O O . GLN A 1 72 ? -2.865 -2.395 15.974 1.00 97.38 72 GLN A O 1
ATOM 592 N N . LEU A 1 73 ? -4.216 -0.609 15.825 1.00 96.75 73 LEU A N 1
ATOM 593 C CA . LEU A 1 73 ? -5.246 -1.274 15.018 1.00 96.75 73 LEU A CA 1
ATOM 594 C C . LEU A 1 73 ? -4.654 -1.868 13.742 1.00 96.75 73 LEU A C 1
ATOM 596 O O . LEU A 1 73 ? -4.973 -3.002 13.405 1.00 96.75 73 LEU A O 1
ATOM 600 N N . PHE A 1 74 ? -3.799 -1.117 13.049 1.00 96.56 74 PHE A N 1
ATOM 601 C CA . PHE A 1 74 ? -3.128 -1.582 11.842 1.00 96.56 74 PHE A CA 1
ATOM 602 C C . PHE A 1 74 ? -2.191 -2.767 12.120 1.00 96.56 74 PHE A C 1
ATOM 604 O O . PHE A 1 74 ? -2.225 -3.748 11.388 1.00 96.56 74 PHE A O 1
ATOM 611 N N . SER A 1 75 ? -1.390 -2.698 13.187 1.00 95.44 75 SER A N 1
ATOM 612 C CA . SER A 1 75 ? -0.422 -3.744 13.537 1.00 95.44 75 SER A CA 1
ATOM 613 C C . SER A 1 75 ? -1.065 -5.031 14.060 1.00 95.44 75 SER A C 1
ATOM 615 O O . SER A 1 75 ? -0.452 -6.089 13.958 1.00 95.44 75 SER A O 1
ATOM 617 N N . GLU A 1 76 ? -2.245 -4.943 14.671 1.00 95.88 76 GLU A N 1
ATOM 618 C CA . GLU A 1 76 ? -2.962 -6.086 15.254 1.00 95.88 76 GLU A CA 1
ATOM 619 C C . GLU A 1 76 ? -3.996 -6.696 14.294 1.00 95.88 76 GLU A C 1
ATOM 621 O O . GLU A 1 76 ? -4.571 -7.749 14.573 1.00 95.88 76 GLU A O 1
ATOM 626 N N . GLU A 1 77 ? -4.299 -6.032 13.177 1.00 97.06 77 GLU A N 1
ATOM 627 C CA . GLU A 1 77 ? -5.272 -6.520 12.205 1.00 97.06 77 GLU A CA 1
ATOM 628 C C . GLU A 1 77 ? -4.634 -7.538 11.255 1.00 97.06 77 GLU A C 1
ATOM 630 O O . GLU A 1 77 ? -4.122 -7.192 10.196 1.00 97.06 77 GLU A O 1
ATOM 635 N N . ASN A 1 78 ? -4.735 -8.818 11.614 1.00 95.88 78 ASN A N 1
ATOM 636 C CA . ASN A 1 78 ? -4.192 -9.936 10.831 1.00 95.88 78 ASN A CA 1
ATOM 637 C C . ASN A 1 78 ? -4.754 -10.037 9.401 1.00 95.88 78 ASN A C 1
ATOM 639 O O . ASN A 1 78 ? -4.148 -10.679 8.548 1.00 95.88 78 ASN A O 1
ATOM 643 N N . SER A 1 79 ? -5.914 -9.429 9.134 1.00 96.75 79 SER A N 1
ATOM 644 C CA . SER A 1 79 ? -6.517 -9.416 7.794 1.00 96.75 79 SER A CA 1
ATOM 645 C C . SER A 1 79 ? -5.940 -8.322 6.890 1.00 96.75 79 SER A C 1
ATOM 647 O O . SER A 1 79 ? -6.296 -8.265 5.713 1.00 96.75 79 SER A O 1
ATOM 649 N N . LEU A 1 80 ? -5.089 -7.439 7.424 1.00 96.94 80 LEU A N 1
ATOM 650 C CA . LEU A 1 80 ? -4.360 -6.434 6.662 1.00 96.94 80 LEU A CA 1
ATOM 651 C C . LEU A 1 80 ? -2.934 -6.908 6.397 1.00 96.94 80 LEU A C 1
ATOM 653 O O . LEU A 1 80 ? -2.210 -7.330 7.290 1.00 96.94 80 LEU A O 1
ATOM 657 N N . SER A 1 81 ? -2.513 -6.790 5.146 1.00 95.50 81 SER A N 1
ATOM 658 C CA . SER A 1 81 ? -1.130 -6.994 4.728 1.00 95.50 81 SER A CA 1
ATOM 659 C C . SER A 1 81 ? -0.625 -5.726 4.065 1.00 95.50 81 SER A C 1
ATOM 661 O O . SER A 1 81 ? -1.293 -5.176 3.194 1.00 95.50 81 SER A O 1
ATOM 663 N N . PHE A 1 82 ? 0.551 -5.255 4.468 1.00 96.19 82 PHE A N 1
ATOM 664 C CA . PHE A 1 82 ? 1.189 -4.081 3.880 1.00 96.19 82 PHE A CA 1
ATOM 665 C C . PHE A 1 82 ? 2.524 -4.457 3.255 1.00 96.19 82 PHE A C 1
ATOM 667 O O . PHE A 1 82 ? 3.310 -5.210 3.832 1.00 96.19 82 PHE A O 1
ATOM 674 N N . ARG A 1 83 ? 2.782 -3.908 2.073 1.00 95.38 83 ARG A N 1
ATOM 675 C CA . ARG A 1 83 ? 4.046 -4.051 1.360 1.00 95.38 83 ARG A CA 1
ATOM 676 C C . ARG A 1 83 ? 4.372 -2.725 0.709 1.00 95.38 83 ARG A C 1
ATOM 678 O O . ARG A 1 83 ? 3.495 -2.037 0.201 1.00 95.38 83 ARG A O 1
ATOM 685 N N . CYS A 1 84 ? 5.648 -2.385 0.689 1.00 96.06 84 CYS A N 1
ATOM 686 C CA . CYS A 1 84 ? 6.135 -1.292 -0.129 1.00 96.06 84 CYS A CA 1
ATOM 687 C C . CYS A 1 84 ? 7.489 -1.646 -0.725 1.00 96.06 84 CYS A C 1
ATOM 689 O O . CYS A 1 84 ? 8.198 -2.523 -0.224 1.00 96.06 84 CYS A O 1
ATOM 691 N N . ILE A 1 85 ? 7.833 -0.944 -1.794 1.00 95.69 85 ILE A N 1
ATOM 692 C CA . ILE A 1 85 ? 9.186 -0.891 -2.331 1.00 95.69 85 ILE A CA 1
ATOM 693 C C . ILE A 1 85 ? 9.718 0.528 -2.170 1.00 95.69 85 ILE A C 1
ATOM 695 O O . ILE A 1 85 ? 8.977 1.501 -2.317 1.00 95.69 85 ILE A O 1
ATOM 699 N N . VAL A 1 86 ? 11.010 0.635 -1.869 1.00 95.19 86 VAL A N 1
ATOM 700 C CA . VAL A 1 86 ? 11.738 1.904 -1.814 1.00 95.19 86 VAL A CA 1
ATOM 701 C C . VAL A 1 86 ? 12.769 1.875 -2.927 1.00 95.19 86 VAL A C 1
ATOM 703 O O . VAL A 1 86 ? 13.622 0.990 -2.963 1.00 95.19 86 VAL A O 1
ATOM 706 N N . VAL A 1 87 ? 12.667 2.822 -3.851 1.00 93.31 87 VAL A N 1
ATOM 707 C CA . VAL A 1 87 ? 13.448 2.839 -5.087 1.00 93.31 87 VAL A CA 1
ATOM 708 C C . VAL A 1 87 ? 14.313 4.084 -5.111 1.00 93.31 87 VAL A C 1
ATOM 710 O O . VAL A 1 87 ? 13.803 5.201 -5.040 1.00 93.31 87 VAL A O 1
ATOM 713 N N . ASP A 1 88 ? 15.622 3.895 -5.236 1.00 92.81 88 ASP A N 1
ATOM 714 C CA . ASP A 1 88 ? 16.555 4.981 -5.517 1.00 92.81 88 ASP A CA 1
ATOM 715 C C . ASP A 1 88 ? 16.527 5.301 -7.016 1.00 92.81 88 ASP A C 1
ATOM 717 O O . ASP A 1 88 ? 17.050 4.545 -7.836 1.00 92.81 88 ASP A O 1
ATOM 721 N N . ARG A 1 89 ? 15.931 6.435 -7.394 1.00 87.38 89 ARG A N 1
ATOM 722 C CA . ARG A 1 89 ? 15.800 6.839 -8.806 1.00 87.38 89 ARG A CA 1
ATOM 723 C C . ARG A 1 89 ? 17.140 7.101 -9.497 1.00 87.38 89 ARG A C 1
ATOM 725 O O . ARG A 1 89 ? 17.182 7.101 -10.720 1.00 87.38 89 ARG A O 1
ATOM 732 N N . ARG A 1 90 ? 18.241 7.263 -8.753 1.00 88.38 90 ARG A N 1
ATOM 733 C CA . ARG A 1 90 ? 19.595 7.374 -9.330 1.00 88.38 90 ARG A CA 1
ATOM 734 C C . ARG A 1 90 ? 20.111 6.046 -9.885 1.00 88.38 90 ARG A C 1
ATOM 736 O O . ARG A 1 90 ? 21.055 6.048 -10.663 1.00 88.38 90 ARG A O 1
ATOM 743 N N . GLN A 1 91 ? 19.508 4.933 -9.472 1.00 90.56 91 GLN A N 1
ATOM 744 C CA . GLN A 1 91 ? 19.854 3.586 -9.928 1.00 90.56 91 GLN A CA 1
ATOM 745 C C . GLN A 1 91 ? 18.971 3.127 -11.100 1.00 90.56 91 GLN A C 1
ATOM 747 O O . GLN A 1 91 ? 19.167 2.033 -11.624 1.00 90.56 91 GLN A O 1
ATOM 752 N N . LEU A 1 92 ? 17.990 3.940 -11.513 1.00 90.12 92 LEU A N 1
ATOM 753 C CA . LEU A 1 92 ? 17.114 3.624 -12.636 1.00 90.12 92 LEU A CA 1
ATOM 754 C C . LEU A 1 92 ? 17.767 4.039 -13.955 1.00 90.12 92 LEU A C 1
ATOM 756 O O . LEU A 1 92 ? 17.866 5.226 -14.263 1.00 90.12 92 LEU A O 1
ATOM 760 N N . ASP A 1 93 ? 18.146 3.053 -14.765 1.00 92.50 93 ASP A N 1
ATOM 761 C CA . ASP A 1 93 ? 18.563 3.274 -16.149 1.00 92.50 93 ASP A CA 1
ATOM 762 C C . ASP A 1 93 ? 17.400 2.982 -17.109 1.00 92.50 93 ASP A C 1
ATOM 764 O O . ASP A 1 93 ? 17.139 1.844 -17.506 1.00 92.50 93 ASP A O 1
ATOM 768 N N . HIS A 1 94 ? 16.654 4.030 -17.462 1.00 92.56 94 HIS A N 1
ATOM 769 C CA . HIS A 1 94 ? 15.524 3.901 -18.382 1.00 92.56 94 HIS A CA 1
ATOM 770 C C . HIS A 1 94 ? 15.951 3.675 -19.831 1.00 92.56 94 HIS A C 1
ATOM 772 O O . HIS A 1 94 ? 15.200 3.047 -20.567 1.00 92.56 94 HIS A O 1
ATOM 778 N N . GLN A 1 95 ? 17.130 4.149 -20.239 1.00 93.88 95 GLN A N 1
ATOM 779 C CA . GLN A 1 95 ? 17.621 3.931 -21.601 1.00 93.88 95 GLN A CA 1
ATOM 780 C C . GLN A 1 95 ? 17.940 2.452 -21.815 1.00 93.88 95 GLN A C 1
ATOM 782 O O . GLN A 1 95 ? 17.557 1.884 -22.831 1.00 93.88 95 GLN A O 1
ATOM 787 N N . GLN A 1 96 ? 18.574 1.817 -20.828 1.00 96.44 96 GLN A N 1
ATOM 788 C CA . GLN A 1 96 ? 18.937 0.407 -20.903 1.00 96.44 96 GLN A CA 1
ATOM 789 C C . GLN A 1 96 ? 17.744 -0.531 -20.694 1.00 96.44 96 GLN A C 1
ATOM 791 O O . GLN A 1 96 ? 1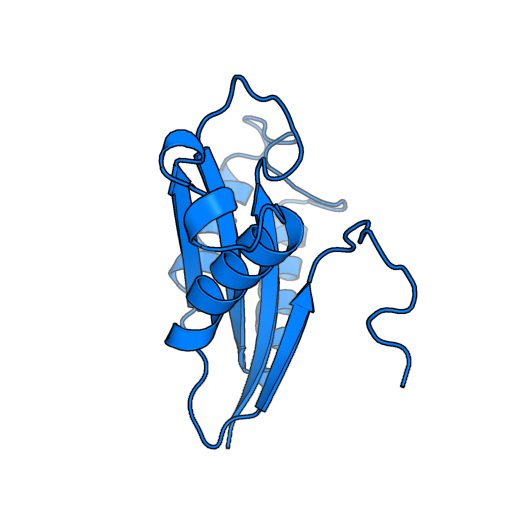7.623 -1.534 -21.394 1.00 96.44 96 GLN A O 1
ATOM 796 N N . TRP A 1 97 ? 16.885 -0.245 -19.709 1.00 93.69 97 TRP A N 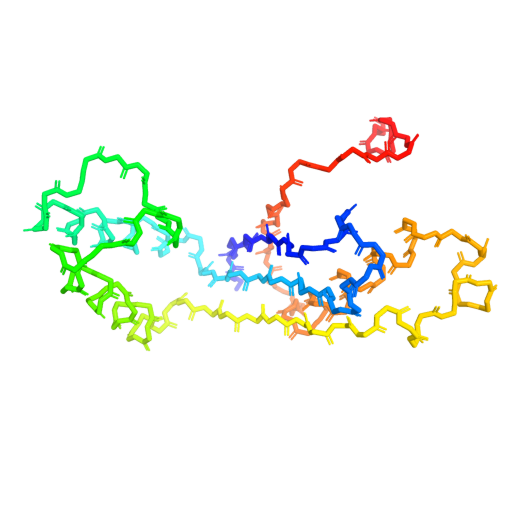1
ATOM 797 C CA . TRP A 1 97 ? 15.891 -1.221 -19.247 1.00 93.69 97 TRP A CA 1
ATOM 798 C C . TRP A 1 97 ? 14.456 -0.887 -19.621 1.00 93.69 97 TRP A C 1
ATOM 800 O O . TRP A 1 97 ? 13.593 -1.738 -19.420 1.00 93.69 97 TRP A O 1
ATOM 810 N N . ASN A 1 98 ? 14.165 0.317 -20.116 1.00 93.12 98 ASN A N 1
ATOM 811 C CA . ASN A 1 98 ? 12.797 0.801 -20.325 1.00 93.12 98 ASN A CA 1
ATOM 812 C C . ASN A 1 98 ? 12.613 1.549 -21.654 1.00 93.12 98 ASN A C 1
ATOM 814 O O . ASN A 1 98 ? 11.726 2.388 -21.736 1.00 93.12 98 ASN A O 1
ATOM 818 N N . ASP A 1 99 ? 13.447 1.292 -22.664 1.00 92.00 99 ASP A N 1
ATOM 819 C CA . ASP A 1 99 ? 13.363 1.926 -23.994 1.00 92.00 99 ASP A CA 1
ATOM 820 C C . ASP A 1 99 ? 13.365 3.469 -23.955 1.00 92.00 99 ASP A C 1
ATOM 822 O O . ASP A 1 99 ? 12.775 4.150 -24.790 1.00 92.00 99 ASP A O 1
ATOM 826 N N . GLY A 1 100 ? 14.007 4.045 -22.936 1.00 89.75 100 GLY A N 1
ATOM 827 C CA . GLY A 1 100 ? 14.008 5.481 -22.660 1.00 89.75 100 GLY A CA 1
ATOM 828 C C . GLY A 1 100 ? 12.727 6.016 -22.006 1.00 89.75 100 GLY A C 1
ATOM 829 O O . GLY A 1 100 ? 12.697 7.186 -21.618 1.00 89.75 100 GLY A O 1
ATOM 830 N N . ASP A 1 101 ? 11.705 5.181 -21.819 1.00 88.75 101 ASP A N 1
ATOM 831 C CA . ASP A 1 101 ? 10.414 5.539 -21.244 1.00 88.75 101 ASP A CA 1
ATOM 832 C C . ASP A 1 101 ? 10.412 5.426 -19.705 1.00 88.75 101 ASP A C 1
ATOM 834 O O . ASP A 1 101 ? 10.607 4.370 -19.085 1.00 88.75 101 ASP A O 1
ATOM 838 N N . LYS A 1 102 ? 10.177 6.567 -19.056 1.00 87.88 102 LYS A N 1
ATOM 839 C CA . LYS A 1 102 ? 10.070 6.661 -17.597 1.00 87.88 102 LYS A CA 1
ATOM 840 C C . LYS A 1 102 ? 8.753 6.089 -17.075 1.00 87.88 102 LYS A C 1
ATOM 842 O O . LYS A 1 102 ? 8.755 5.526 -15.981 1.00 87.88 102 LYS A O 1
ATOM 847 N N . GLU A 1 103 ? 7.669 6.203 -17.842 1.00 86.62 103 GLU A N 1
ATOM 848 C CA . GLU A 1 103 ? 6.348 5.667 -17.500 1.00 86.62 103 GLU A CA 1
ATOM 849 C C . GLU A 1 103 ? 6.389 4.134 -17.499 1.00 86.62 103 GLU A C 1
ATOM 851 O O . GLU A 1 103 ? 6.012 3.504 -16.511 1.00 86.62 103 GLU A O 1
ATOM 856 N N . LEU A 1 104 ? 6.980 3.521 -18.531 1.00 88.75 104 LEU A N 1
ATOM 857 C CA . LEU A 1 104 ? 7.218 2.075 -18.551 1.00 88.75 104 LEU A CA 1
ATOM 858 C C . LEU A 1 104 ? 8.067 1.611 -17.358 1.00 88.75 104 LEU A C 1
ATOM 860 O O . LEU A 1 104 ? 7.755 0.600 -16.725 1.00 88.75 104 LEU A O 1
ATOM 864 N N . GLY A 1 105 ? 9.126 2.355 -17.025 1.00 91.06 105 GLY A N 1
ATOM 865 C CA . GLY A 1 105 ? 9.938 2.064 -15.845 1.00 91.06 105 GLY A CA 1
ATOM 866 C C . GLY A 1 105 ? 9.120 2.091 -14.554 1.00 91.06 105 GLY A C 1
ATOM 867 O O . GLY A 1 105 ? 9.231 1.177 -13.739 1.00 91.06 105 GLY A O 1
ATOM 868 N N . PHE A 1 106 ? 8.251 3.087 -14.393 1.00 89.56 106 PHE A N 1
ATOM 869 C CA . PHE A 1 106 ? 7.336 3.179 -13.258 1.00 89.56 106 PHE A CA 1
ATOM 870 C C . PHE A 1 106 ? 6.373 1.983 -13.184 1.00 89.56 106 PHE A C 1
ATOM 872 O O . PHE A 1 106 ? 6.233 1.376 -12.121 1.00 89.56 106 PHE A O 1
ATOM 879 N N . TYR A 1 107 ? 5.789 1.557 -14.306 1.00 90.50 107 TYR A N 1
ATOM 880 C CA . TYR A 1 107 ? 4.921 0.375 -14.336 1.00 90.50 107 TYR A CA 1
ATOM 881 C C . TYR A 1 107 ? 5.658 -0.919 -13.995 1.00 90.50 107 TYR A C 1
ATOM 883 O O . TYR A 1 107 ? 5.099 -1.780 -13.314 1.00 90.50 107 TYR A O 1
ATOM 891 N N . LYS A 1 108 ? 6.932 -1.058 -14.381 1.00 93.31 108 LYS A N 1
ATOM 892 C CA . LYS A 1 108 ? 7.750 -2.201 -13.950 1.00 93.31 108 LYS A CA 1
ATOM 893 C C . LYS A 1 108 ? 7.994 -2.202 -12.444 1.00 93.31 108 LYS A C 1
ATOM 895 O O . LYS A 1 108 ? 7.963 -3.270 -11.839 1.00 93.31 108 LYS A O 1
ATOM 900 N N . LEU A 1 109 ? 8.189 -1.040 -11.819 1.00 93.12 109 LEU A N 1
ATOM 901 C CA . LEU A 1 109 ? 8.281 -0.946 -10.356 1.00 93.12 109 LEU A CA 1
ATOM 902 C C . LEU A 1 109 ? 6.965 -1.377 -9.692 1.00 93.12 109 LEU A C 1
ATOM 904 O O . LEU A 1 109 ? 6.979 -2.153 -8.739 1.00 93.12 109 LEU A O 1
ATOM 908 N N . TYR A 1 110 ? 5.828 -0.954 -10.244 1.00 93.19 110 TYR A N 1
ATOM 909 C CA . TYR A 1 110 ? 4.507 -1.399 -9.799 1.00 93.19 110 TYR A CA 1
ATOM 910 C C . TYR A 1 110 ? 4.308 -2.909 -9.926 1.00 93.19 110 TYR A C 1
ATOM 912 O O . TYR A 1 110 ? 3.827 -3.566 -9.001 1.00 93.19 110 TYR A O 1
ATOM 920 N N . TYR A 1 111 ? 4.730 -3.480 -11.052 1.00 94.00 111 TYR A N 1
ATOM 921 C CA . TYR A 1 111 ? 4.727 -4.921 -11.257 1.00 94.00 111 TYR A CA 1
ATOM 922 C C . TYR A 1 111 ? 5.564 -5.635 -10.188 1.00 94.00 111 TYR A C 1
ATOM 924 O O . TYR A 1 111 ? 5.089 -6.599 -9.597 1.00 94.00 111 TYR A O 1
ATOM 932 N N . GLN A 1 112 ? 6.763 -5.132 -9.869 1.00 94.88 112 GLN A N 1
ATOM 933 C CA . GLN A 1 112 ? 7.599 -5.688 -8.797 1.00 94.88 112 GLN A CA 1
ATOM 934 C C . GLN A 1 112 ? 6.937 -5.586 -7.417 1.00 94.88 112 GLN A C 1
ATOM 936 O O . GLN A 1 112 ? 7.102 -6.476 -6.586 1.00 94.88 112 GLN A O 1
ATOM 941 N N . LEU A 1 113 ? 6.156 -4.539 -7.145 1.00 95.31 113 LEU A N 1
ATOM 942 C CA . LEU A 1 113 ? 5.375 -4.469 -5.911 1.00 95.31 113 LEU A CA 1
ATOM 943 C C . LEU A 1 113 ? 4.336 -5.601 -5.849 1.00 95.31 113 LEU A C 1
ATOM 945 O O . LEU A 1 113 ? 4.271 -6.303 -4.838 1.00 95.31 113 LEU A O 1
ATOM 949 N N . LEU A 1 114 ? 3.558 -5.777 -6.922 1.00 95.44 114 LEU A N 1
ATOM 950 C CA . LEU A 1 114 ? 2.381 -6.650 -6.956 1.00 95.44 114 LEU A CA 1
ATOM 951 C C . LEU A 1 114 ? 2.712 -8.131 -7.162 1.00 95.44 114 LEU A C 1
ATOM 953 O O . LEU A 1 114 ? 2.123 -8.975 -6.493 1.00 95.44 114 LEU A O 1
ATOM 957 N N . VAL A 1 115 ? 3.653 -8.474 -8.046 1.00 94.56 115 VAL A N 1
ATOM 958 C CA . VAL A 1 115 ? 3.932 -9.867 -8.452 1.00 94.56 115 VAL A CA 1
ATOM 959 C C . VAL A 1 115 ? 4.268 -10.782 -7.270 1.00 94.56 115 VAL A C 1
ATOM 961 O O . VAL A 1 115 ? 3.981 -11.972 -7.297 1.00 94.56 115 VAL A O 1
ATOM 964 N N . HIS A 1 116 ? 4.824 -10.227 -6.193 1.00 90.38 116 HIS A N 1
ATOM 965 C CA . HIS A 1 116 ? 5.159 -10.975 -4.981 1.00 90.38 116 HIS A CA 1
ATOM 966 C C . HIS A 1 116 ? 3.976 -11.195 -4.020 1.00 90.38 116 HIS A C 1
ATOM 968 O O . HIS A 1 116 ? 4.127 -11.904 -3.027 1.00 90.38 116 HIS A O 1
ATOM 974 N N . TRP A 1 117 ? 2.819 -10.592 -4.290 1.00 89.56 117 TRP A N 1
ATOM 975 C CA . TRP A 1 117 ? 1.558 -10.810 -3.573 1.00 89.56 117 TRP A CA 1
ATOM 976 C C . TRP A 1 117 ? 0.553 -11.638 -4.367 1.00 89.56 117 TRP A C 1
ATOM 978 O O . TRP A 1 117 ? -0.224 -12.382 -3.768 1.00 89.56 117 TRP A O 1
ATOM 988 N N . LEU A 1 118 ? 0.566 -11.526 -5.694 1.00 92.81 118 LEU A N 1
ATOM 989 C CA . LEU A 1 118 ? -0.373 -12.239 -6.552 1.00 92.81 118 LEU A CA 1
ATOM 990 C C . LEU A 1 118 ? -0.050 -13.738 -6.571 1.00 92.81 118 LEU A C 1
ATOM 992 O O . LEU A 1 118 ? 1.046 -14.146 -6.948 1.00 92.81 118 LEU A O 1
ATOM 996 N N . GLN A 1 119 ? -1.020 -14.555 -6.172 1.00 93.94 119 GLN A N 1
ATOM 997 C CA . GLN A 1 119 ? -0.952 -16.009 -6.191 1.00 93.94 119 GLN A CA 1
ATOM 998 C C . GLN A 1 119 ? -1.939 -16.563 -7.225 1.00 93.94 119 GLN A C 1
ATOM 1000 O O . GLN A 1 119 ? -3.060 -16.055 -7.350 1.00 93.94 119 GLN A O 1
ATOM 1005 N N . PRO A 1 120 ? -1.562 -17.614 -7.971 1.00 94.25 120 PRO A N 1
ATOM 1006 C CA . PRO A 1 120 ? -2.503 -18.312 -8.836 1.00 94.25 120 PRO A CA 1
ATOM 1007 C C . PRO A 1 120 ? -3.707 -18.846 -8.044 1.00 94.25 120 PRO A C 1
ATOM 1009 O O . PRO A 1 120 ? -3.544 -19.430 -6.976 1.00 94.25 120 PRO A O 1
ATOM 1012 N N . GLY A 1 121 ? -4.916 -18.693 -8.592 1.00 94.75 121 GLY A N 1
ATOM 1013 C CA . GLY A 1 121 ? -6.153 -19.228 -8.002 1.00 94.75 121 GLY A CA 1
ATOM 1014 C C . GLY A 1 121 ? -6.936 -18.259 -7.107 1.00 94.75 121 GLY A C 1
ATOM 1015 O O . GLY A 1 121 ? -8.056 -18.587 -6.708 1.00 94.75 121 GLY A O 1
ATOM 1016 N N . ASP A 1 122 ? -6.397 -17.067 -6.847 1.00 96.44 122 ASP A N 1
ATOM 1017 C CA . ASP A 1 122 ? -7.098 -15.971 -6.176 1.00 96.44 122 ASP A CA 1
ATOM 1018 C C . ASP A 1 122 ? -7.511 -14.869 -7.163 1.00 96.44 122 ASP A C 1
ATOM 1020 O O . ASP A 1 122 ? -7.077 -14.826 -8.315 1.00 96.44 122 ASP A O 1
ATOM 1024 N N . THR A 1 123 ? -8.401 -13.978 -6.726 1.00 96.94 123 THR A N 1
ATOM 1025 C CA . THR A 1 123 ? -8.855 -12.82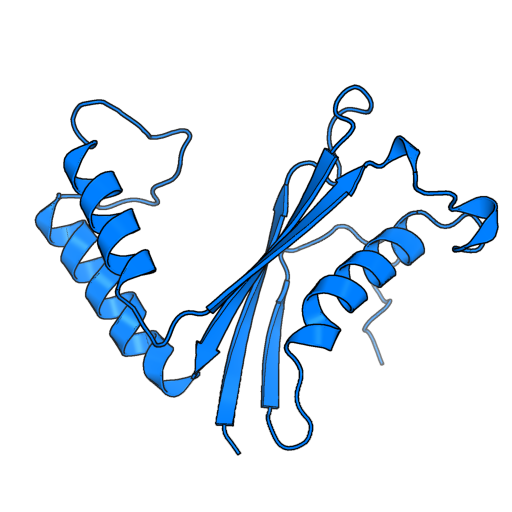1 -7.514 1.00 96.94 123 THR A CA 1
ATOM 1026 C C . THR A 1 123 ? -8.490 -11.529 -6.807 1.00 96.94 123 THR A C 1
ATOM 1028 O O . THR A 1 123 ? -8.710 -11.391 -5.606 1.00 96.94 123 THR A O 1
ATOM 1031 N N . TYR A 1 124 ? -7.973 -10.559 -7.558 1.00 96.69 124 TYR A N 1
ATOM 1032 C CA . TYR A 1 124 ? -7.436 -9.319 -7.010 1.00 96.69 124 TYR A CA 1
ATOM 1033 C C . TYR A 1 124 ? -8.121 -8.115 -7.642 1.00 96.69 124 TYR A C 1
ATOM 1035 O O . TYR A 1 124 ? -8.062 -7.909 -8.850 1.00 96.69 124 TYR A O 1
ATOM 1043 N N . HIS A 1 125 ? -8.760 -7.307 -6.805 1.00 96.56 125 HIS A N 1
ATOM 1044 C CA . HIS A 1 125 ? -9.277 -6.001 -7.175 1.00 96.56 125 HIS A CA 1
ATOM 1045 C C . HIS A 1 125 ? -8.208 -4.972 -6.819 1.00 96.56 125 HIS A C 1
ATOM 1047 O O . HIS A 1 125 ? -8.036 -4.638 -5.645 1.00 96.56 125 HIS A O 1
ATOM 1053 N N . VAL A 1 126 ? -7.459 -4.527 -7.825 1.00 94.94 126 VAL A N 1
ATOM 1054 C CA . VAL A 1 126 ? -6.364 -3.570 -7.650 1.00 94.94 126 VAL A CA 1
ATOM 1055 C C . VAL A 1 126 ? -6.892 -2.157 -7.871 1.00 94.94 126 VAL A C 1
ATOM 1057 O O . VAL A 1 126 ? -7.437 -1.845 -8.926 1.00 94.94 126 VAL A O 1
ATOM 1060 N N . TYR A 1 127 ? -6.736 -1.316 -6.856 1.00 93.62 127 TYR A N 1
ATOM 1061 C CA . TYR A 1 127 ? -7.140 0.082 -6.839 1.00 93.62 127 TYR A CA 1
ATOM 1062 C C . TYR A 1 127 ? -5.878 0.936 -6.845 1.00 93.62 127 TYR A C 1
ATOM 1064 O O . TYR A 1 127 ? -5.125 0.930 -5.872 1.00 93.62 127 TYR A O 1
ATOM 1072 N N . LEU A 1 128 ? -5.646 1.629 -7.953 1.00 88.56 128 LEU A N 1
ATOM 1073 C CA . LEU A 1 128 ? -4.537 2.563 -8.119 1.00 88.56 128 LEU A CA 1
ATOM 1074 C C . LEU A 1 128 ? -5.054 3.987 -7.913 1.00 88.56 128 LEU A C 1
ATOM 1076 O O . LEU A 1 128 ? -6.220 4.258 -8.224 1.00 88.56 128 LEU A O 1
ATOM 1080 N N . ASP A 1 129 ? -4.205 4.883 -7.411 1.00 80.56 129 ASP A N 1
ATOM 1081 C CA . ASP A 1 129 ? -4.530 6.307 -7.437 1.00 80.56 129 ASP A CA 1
ATOM 1082 C C . ASP A 1 129 ? -4.612 6.800 -8.890 1.00 80.56 129 ASP A C 1
ATOM 1084 O O . ASP A 1 129 ? -4.028 6.217 -9.813 1.00 80.56 129 ASP A O 1
ATOM 1088 N N . TRP A 1 130 ? -5.391 7.855 -9.117 1.00 70.62 130 TRP A N 1
ATOM 1089 C CA . TRP A 1 130 ? -5.518 8.417 -10.451 1.00 70.62 130 TRP A CA 1
ATOM 1090 C C . TRP A 1 130 ? -4.186 9.037 -10.873 1.00 70.62 130 TRP A C 1
ATOM 1092 O O . TRP A 1 130 ? -3.732 10.026 -10.298 1.00 70.62 130 TRP A O 1
ATOM 1102 N N . GLN A 1 131 ? -3.579 8.474 -11.916 1.00 66.44 131 GLN A N 1
ATOM 1103 C CA . GLN A 1 131 ? -2.341 8.981 -12.487 1.00 66.44 131 GLN A CA 1
ATOM 1104 C C . GLN A 1 131 ? -2.594 9.590 -13.867 1.00 66.44 131 GLN A C 1
ATOM 1106 O O . GLN A 1 131 ? -3.333 9.046 -14.692 1.00 66.44 131 GLN A O 1
ATOM 1111 N N . GLN A 1 132 ? -1.960 10.734 -14.127 1.00 61.78 132 GLN A N 1
ATOM 1112 C CA . GLN A 1 132 ? -1.943 11.327 -15.457 1.00 61.78 132 GLN A CA 1
ATOM 1113 C C . GLN A 1 132 ? -0.981 10.524 -16.338 1.00 61.78 132 GLN A C 1
ATOM 1115 O O . GLN A 1 132 ? 0.231 10.720 -16.284 1.00 61.78 132 GLN A O 1
ATOM 1120 N N . ASN A 1 133 ? -1.533 9.606 -17.126 1.00 63.81 133 ASN A N 1
ATOM 1121 C CA . ASN A 1 133 ? -0.764 8.810 -18.078 1.00 63.81 133 ASN A CA 1
ATOM 1122 C C . ASN A 1 133 ? -0.490 9.608 -19.358 1.00 63.81 133 ASN A C 1
ATOM 1124 O O . ASN A 1 133 ? -1.273 10.484 -19.738 1.00 63.81 133 ASN A O 1
ATOM 1128 N N . ALA A 1 134 ? 0.590 9.268 -20.063 1.00 63.59 134 ALA A N 1
ATOM 1129 C CA . ALA A 1 134 ? 0.939 9.903 -21.336 1.00 63.59 134 ALA A CA 1
ATOM 1130 C C . ALA A 1 134 ? -0.109 9.643 -22.436 1.00 63.59 134 ALA A C 1
ATOM 1132 O O . ALA A 1 134 ? -0.266 10.445 -23.356 1.00 63.59 134 ALA A O 1
ATOM 1133 N N . CYS A 1 135 ? -0.851 8.537 -22.323 1.00 66.00 135 CYS A N 1
ATOM 1134 C CA . CYS A 1 135 ? -1.953 8.180 -23.208 1.00 66.00 135 CYS A CA 1
ATOM 1135 C C . CYS A 1 135 ? -3.222 7.932 -22.385 1.00 66.00 135 CYS A C 1
ATOM 1137 O O . CYS A 1 135 ? -3.307 6.960 -21.631 1.00 66.00 135 CYS A O 1
ATOM 1139 N N . SER A 1 136 ? -4.221 8.804 -22.535 1.00 59.81 136 SER A N 1
ATOM 1140 C CA . SER A 1 136 ? -5.491 8.706 -21.805 1.00 59.81 136 SER A CA 1
ATOM 1141 C C . SER A 1 136 ? -6.349 7.510 -22.229 1.00 59.81 136 SER A C 1
ATOM 1143 O O . SER A 1 136 ? -7.173 7.063 -21.441 1.00 59.81 136 SER A O 1
ATOM 1145 N N . THR A 1 137 ? -6.139 6.972 -23.435 1.00 61.28 137 THR A N 1
ATOM 1146 C CA . THR A 1 137 ? -6.909 5.853 -24.012 1.00 61.28 137 THR A CA 1
ATOM 1147 C C . THR A 1 137 ? -6.187 4.508 -23.889 1.00 61.28 137 THR A C 1
ATOM 1149 O O . THR A 1 137 ? -6.574 3.533 -24.520 1.00 61.28 137 THR A O 1
ATOM 1152 N N . ARG A 1 138 ? -5.116 4.419 -23.086 1.00 63.22 138 ARG A N 1
ATOM 1153 C CA . ARG A 1 138 ? -4.285 3.204 -22.962 1.00 63.22 138 ARG A CA 1
ATOM 1154 C C . ARG A 1 138 ? -5.054 1.965 -22.476 1.00 63.22 138 ARG A C 1
ATOM 1156 O O . ARG A 1 138 ? -4.585 0.853 -22.688 1.00 63.22 138 ARG A O 1
ATOM 1163 N N . PHE A 1 139 ? -6.193 2.164 -21.816 1.00 57.84 139 PHE A N 1
ATOM 1164 C CA . PHE A 1 139 ? -7.051 1.106 -21.274 1.00 57.84 139 PHE A CA 1
ATOM 1165 C C . PHE A 1 139 ? -8.420 1.019 -21.968 1.00 57.84 139 PHE A C 1
ATOM 1167 O O . PHE A 1 139 ? -9.304 0.330 -21.465 1.00 57.84 139 PHE A O 1
ATOM 1174 N N . GLU A 1 140 ? -8.617 1.733 -23.079 1.00 54.41 140 GLU A N 1
ATOM 1175 C CA . GLU A 1 140 ? -9.795 1.554 -23.928 1.00 54.41 140 GLU A CA 1
ATOM 1176 C C . GLU A 1 140 ? -9.506 0.401 -24.901 1.00 54.41 140 GLU A C 1
ATOM 1178 O O . GLU A 1 140 ? -8.669 0.537 -25.793 1.00 54.41 140 GLU A O 1
ATOM 1183 N N . GLU A 1 141 ? -10.159 -0.744 -24.678 1.00 47.53 141 GLU A N 1
ATOM 1184 C CA . GLU A 1 141 ? -10.352 -1.794 -25.693 1.00 47.53 141 GLU A CA 1
ATOM 1185 C C . GLU A 1 141 ? -11.661 -1.561 -26.454 1.00 47.53 141 GLU A C 1
ATOM 1187 O O . GLU A 1 141 ? -12.687 -1.261 -25.794 1.00 47.53 141 GLU A O 1
#